Protein AF-A0A3M7PPY8-F1 (afdb_monomer)

pLDDT: mean 73.44, std 19.56, range [37.09, 92.88]

Sequence (125 aa):
MSGNKEQVAYVLQQGAIGPLCQALSIDDPQVLAVVMDALSNILKLAACSHDDLVSVTSQIEECGGLDKIEDLQNHRNEEIYKLAFDLIDKYFTEDVEELPENMADGEYTFGANAAADHQQTKFEF

Solvent-accessible surface area (backbone atoms only — not comparable to full-atom values): 7852 Å² total; per-residue (Å²): 132,83,86,53,67,67,58,50,51,48,47,59,73,67,51,51,61,54,62,47,37,55,49,63,73,46,98,40,75,70,58,36,50,53,46,50,50,50,51,51,51,52,50,60,59,21,63,78,36,71,70,49,29,54,54,51,53,50,52,35,50,76,58,52,24,50,64,49,40,58,56,34,53,72,41,91,50,66,67,53,17,48,54,29,46,54,50,40,63,72,74,72,40,94,72,71,83,69,70,74,94,65,92,64,91,76,82,93,79,91,73,90,82,90,83,82,89,81,90,87,82,89,83,84,133

Mean predicted aligned error: 13.39 Å

Secondary structure (DSSP, 8-state):
----HHHHHHHHHTT-HHHHHHHTT---HHHHHHHHHHHHHHHHHHTTSHHHHHHHHHHHHHTTHHHHHHHHTT-SSHHHHHHHHHHHHHHTSS-TT---TT-----------------------

Foldseek 3Di:
DDLDVVVLVVCVVVLVLLVLLVQLPDPDPVSLVVSLVVLVVSLVSLLVDPVSLVVSVVSCVVSVSLVSLVVQCVPPDVVSVVSSVCVCVQRVDPPSPCSPPDPDDDDDDDDDDDDDDDDDDDDDD

InterPro domains:
  IPR000225 Armadillo [PF00514] (4-43)
  IPR000225 Armadillo [SM00185] 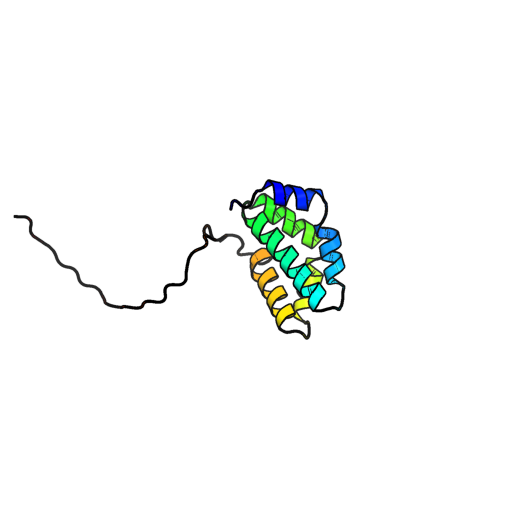(4-44)
  IPR011989 Armadillo-like helical [G3DSA:1.25.10.10] (1-99)
  IPR016024 Armadillo-type fold [SSF48371] (4-97)
  IPR032413 Atypical Arm repeat [PF16186] (57-104)

Nearest PDB structures (foldseek):
  3nmw-assembly2_B  TM=6.898E-01  e=5.118E-01  Homo sapiens
  3au3-assembly1_A  TM=7.089E-01  e=7.119E-01  Homo sapiens
  5z8u-assembly1_A  TM=2.894E-01  e=5.445E+00  Homo sapiens

Structure (mmCIF, N/CA/C/O backbone):
data_AF-A0A3M7PPY8-F1
#
_entry.id   AF-A0A3M7PPY8-F1
#
loop_
_atom_site.group_PDB
_atom_site.id
_atom_site.type_symbol
_atom_site.label_atom_id
_atom_site.label_alt_id
_atom_site.label_comp_id
_atom_site.label_asym_id
_atom_site.label_entity_id
_atom_site.label_seq_id
_atom_site.pdbx_PDB_ins_code
_atom_site.Cartn_x
_atom_site.Cartn_y
_atom_site.Cartn_z
_atom_site.occupancy
_atom_site.B_iso_or_equiv
_atom_site.auth_seq_id
_atom_site.auth_comp_id
_atom_site.auth_asym_id
_atom_site.auth_atom_id
_atom_site.pdbx_PDB_model_num
ATOM 1 N N . MET A 1 1 ? 5.449 -15.982 -18.559 1.00 40.03 1 MET A N 1
ATOM 2 C CA . MET A 1 1 ? 4.890 -14.769 -19.198 1.00 40.03 1 MET A CA 1
ATOM 3 C C . MET A 1 1 ? 5.631 -13.588 -18.600 1.00 40.03 1 MET A C 1
ATOM 5 O O . MET A 1 1 ? 5.700 -13.507 -17.385 1.00 40.03 1 MET A O 1
ATOM 9 N N . SER A 1 2 ? 6.317 -12.798 -19.427 1.00 52.38 2 SER A N 1
ATOM 10 C CA . SER A 1 2 ? 7.279 -11.781 -18.980 1.00 52.38 2 SER A CA 1
ATOM 11 C C . SER A 1 2 ? 6.548 -10.605 -18.319 1.00 52.38 2 SER A C 1
ATOM 13 O O . SER A 1 2 ? 5.652 -10.032 -18.937 1.00 52.38 2 SER A O 1
ATOM 15 N N . GLY A 1 3 ? 6.894 -10.295 -17.064 1.00 55.81 3 GLY A N 1
ATOM 16 C CA . GLY A 1 3 ? 6.431 -9.102 -16.354 1.00 55.81 3 GLY A CA 1
ATOM 17 C C . GLY A 1 3 ? 6.982 -7.875 -17.063 1.00 55.81 3 GLY A C 1
ATOM 18 O O . GLY A 1 3 ? 8.174 -7.582 -16.988 1.00 55.81 3 GLY A O 1
ATOM 19 N N . ASN A 1 4 ? 6.137 -7.233 -17.863 1.00 62.06 4 ASN A N 1
ATOM 20 C CA . ASN A 1 4 ? 6.600 -6.244 -18.814 1.00 62.06 4 ASN A CA 1
ATOM 21 C C . ASN A 1 4 ? 6.759 -4.913 -18.071 1.00 62.06 4 ASN A C 1
ATOM 23 O O . ASN A 1 4 ? 5.771 -4.375 -17.577 1.00 62.06 4 ASN A O 1
ATOM 27 N N . LYS A 1 5 ? 7.981 -4.375 -17.984 1.00 59.72 5 LYS A N 1
ATOM 28 C CA . LYS A 1 5 ? 8.291 -3.079 -17.338 1.00 59.72 5 LYS A CA 1
ATOM 29 C C . LYS A 1 5 ? 7.372 -1.942 -17.811 1.00 59.72 5 LYS A C 1
ATOM 31 O O . LYS A 1 5 ? 7.058 -1.027 -17.061 1.00 59.72 5 LYS A O 1
ATOM 36 N N . GLU A 1 6 ? 6.859 -2.058 -19.035 1.00 62.47 6 GLU A N 1
ATOM 37 C CA . GLU A 1 6 ? 5.842 -1.180 -19.620 1.00 62.47 6 GLU A CA 1
ATOM 38 C C . GLU A 1 6 ? 4.517 -1.155 -18.835 1.00 62.47 6 GLU A C 1
ATOM 40 O O . GLU A 1 6 ? 3.874 -0.113 -18.769 1.00 62.47 6 GLU A O 1
ATOM 45 N N . GLN A 1 7 ? 4.104 -2.260 -18.203 1.00 62.78 7 GLN A N 1
ATOM 46 C CA . GLN A 1 7 ? 2.906 -2.309 -17.355 1.00 62.78 7 GLN A CA 1
ATOM 47 C C . GLN A 1 7 ? 3.117 -1.552 -16.041 1.00 62.78 7 GLN A C 1
ATOM 49 O O . GLN A 1 7 ? 2.208 -0.857 -15.597 1.00 62.78 7 GLN A O 1
ATOM 54 N N . VAL A 1 8 ? 4.315 -1.632 -15.453 1.00 61.97 8 VAL A N 1
ATOM 55 C CA . VAL A 1 8 ? 4.676 -0.863 -14.249 1.00 61.97 8 VAL A CA 1
ATOM 56 C C . VAL A 1 8 ? 4.742 0.615 -14.576 1.00 61.97 8 VAL A C 1
ATOM 58 O O . VAL A 1 8 ? 4.071 1.411 -13.928 1.00 61.97 8 VAL A O 1
ATOM 61 N N . ALA A 1 9 ? 5.463 0.970 -15.641 1.00 61.75 9 ALA A N 1
ATOM 62 C CA . ALA A 1 9 ? 5.549 2.342 -16.118 1.00 61.75 9 ALA A CA 1
ATOM 63 C C . ALA A 1 9 ? 4.161 2.914 -16.436 1.00 61.75 9 ALA A C 1
ATOM 65 O O . ALA A 1 9 ? 3.888 4.055 -16.090 1.00 61.75 9 ALA A O 1
ATOM 66 N N . TYR A 1 10 ? 3.250 2.124 -17.013 1.00 64.25 10 TYR A N 1
ATOM 67 C CA . TYR A 1 10 ? 1.874 2.550 -17.261 1.00 64.25 10 TYR A CA 1
ATOM 68 C C . TYR A 1 10 ? 1.080 2.774 -15.967 1.00 64.25 10 TYR A C 1
ATOM 70 O O . TYR A 1 10 ? 0.401 3.788 -15.842 1.00 64.25 10 TYR A O 1
ATOM 78 N N . VAL A 1 11 ? 1.177 1.874 -14.985 1.00 62.00 11 VAL A N 1
ATOM 79 C CA . VAL A 1 11 ? 0.502 2.027 -13.682 1.00 62.00 11 VAL A CA 1
ATOM 80 C C . VAL A 1 11 ? 1.032 3.248 -12.920 1.00 62.00 11 VAL A C 1
ATOM 82 O O . VAL A 1 11 ? 0.240 4.013 -12.363 1.00 62.00 11 VAL A O 1
ATOM 85 N N . LEU A 1 12 ? 2.348 3.471 -12.961 1.00 64.19 12 LEU A N 1
ATOM 86 C CA . LEU A 1 12 ? 3.003 4.662 -12.420 1.00 64.19 12 LEU A CA 1
ATOM 87 C C . LEU A 1 12 ? 2.544 5.931 -13.146 1.00 64.19 12 LEU A C 1
ATOM 89 O O . LEU A 1 12 ? 2.128 6.901 -12.519 1.00 64.19 12 LEU A O 1
ATOM 93 N N . GLN A 1 13 ? 2.537 5.907 -14.479 1.00 58.31 13 GLN A N 1
ATOM 94 C CA . GLN A 1 13 ? 2.160 7.041 -15.323 1.00 58.31 13 GLN A CA 1
ATOM 95 C C . GLN A 1 13 ? 0.670 7.399 -15.213 1.00 58.31 13 GLN A C 1
ATOM 97 O O . GLN A 1 13 ? 0.301 8.554 -15.426 1.00 58.31 13 GLN A O 1
ATOM 102 N N . GLN A 1 14 ? -0.194 6.442 -14.863 1.00 60.47 14 GLN A N 1
ATOM 103 C CA . GLN A 1 14 ? -1.612 6.695 -14.596 1.00 60.47 14 GLN A CA 1
ATOM 104 C C . GLN A 1 14 ? -1.895 7.261 -13.199 1.00 60.47 14 GLN A C 1
ATOM 106 O O . GLN A 1 14 ? -3.038 7.625 -12.923 1.00 60.47 14 GLN A O 1
ATOM 111 N N . GLY A 1 15 ? -0.894 7.344 -12.314 1.00 67.69 15 GLY A N 1
ATOM 112 C CA . GLY A 1 15 ? -1.081 7.834 -10.949 1.00 67.69 15 GLY A CA 1
ATOM 113 C C . GLY A 1 15 ? -1.999 6.938 -10.114 1.00 67.69 15 GLY A C 1
ATOM 114 O O . GLY A 1 15 ? -2.685 7.428 -9.221 1.00 67.69 15 GLY A O 1
ATOM 115 N N . ALA A 1 16 ? -2.040 5.633 -10.404 1.00 76.50 16 ALA A N 1
ATOM 116 C CA . ALA A 1 16 ? -2.942 4.690 -9.740 1.00 76.50 16 ALA A CA 1
ATOM 117 C C . ALA A 1 16 ? -2.622 4.495 -8.245 1.00 76.50 16 ALA A C 1
ATOM 119 O O . ALA A 1 16 ? -3.507 4.115 -7.479 1.00 76.50 16 ALA A O 1
ATOM 120 N N . ILE A 1 17 ? -1.387 4.797 -7.821 1.00 82.81 17 ILE A N 1
ATOM 121 C CA . ILE A 1 17 ? -0.936 4.675 -6.427 1.00 82.81 17 ILE A CA 1
ATOM 122 C C . ILE A 1 17 ? -1.780 5.559 -5.502 1.00 82.81 17 ILE A C 1
ATOM 124 O O . ILE A 1 17 ? -2.332 5.056 -4.530 1.00 82.81 17 ILE A O 1
ATOM 128 N N . GLY A 1 18 ? -1.974 6.841 -5.827 1.00 83.75 18 GLY A N 1
ATOM 129 C CA . GLY A 1 18 ? -2.719 7.773 -4.969 1.00 83.75 18 GLY A CA 1
ATOM 130 C C . GLY A 1 18 ? -4.150 7.311 -4.636 1.00 83.75 18 GLY A C 1
ATOM 131 O O . GLY A 1 18 ? -4.502 7.234 -3.457 1.00 83.75 18 GLY A O 1
ATOM 132 N N . PRO A 1 19 ? -4.981 6.957 -5.634 1.00 86.69 19 PRO A N 1
ATOM 133 C CA . PRO A 1 19 ? -6.307 6.383 -5.408 1.00 86.69 19 PRO A CA 1
ATOM 134 C C . PRO A 1 19 ? -6.289 5.066 -4.617 1.00 86.69 19 PRO A C 1
ATOM 136 O O . PRO A 1 19 ? -7.162 4.863 -3.773 1.00 86.69 19 PRO A O 1
ATOM 139 N N . LEU A 1 20 ? -5.296 4.192 -4.832 1.00 86.38 20 LEU A N 1
ATOM 140 C CA . LEU A 1 20 ? -5.138 2.963 -4.043 1.00 86.38 20 LEU A CA 1
ATOM 141 C C . LEU A 1 20 ? -4.820 3.283 -2.574 1.00 86.38 20 LEU A C 1
ATOM 143 O O . LEU A 1 20 ? -5.475 2.741 -1.686 1.00 86.38 20 LEU A O 1
ATOM 147 N N . CYS A 1 21 ? -3.917 4.233 -2.300 1.00 87.81 21 CYS A N 1
ATOM 148 C CA . CYS A 1 21 ? -3.634 4.690 -0.934 1.00 87.81 21 CYS A CA 1
ATOM 149 C C . CYS A 1 21 ? -4.876 5.295 -0.259 1.00 87.81 21 CYS A C 1
ATOM 151 O O . CYS A 1 21 ? -5.051 5.198 0.956 1.00 87.81 21 CYS A O 1
ATOM 153 N N . GLN A 1 22 ? -5.748 5.972 -1.014 1.00 86.69 22 GLN A N 1
ATOM 154 C CA . GLN A 1 22 ? -7.008 6.498 -0.479 1.00 86.69 22 GLN A CA 1
ATOM 155 C C . GLN A 1 22 ? -7.996 5.381 -0.134 1.00 86.69 22 GLN A C 1
ATOM 157 O O . GLN A 1 22 ? -8.67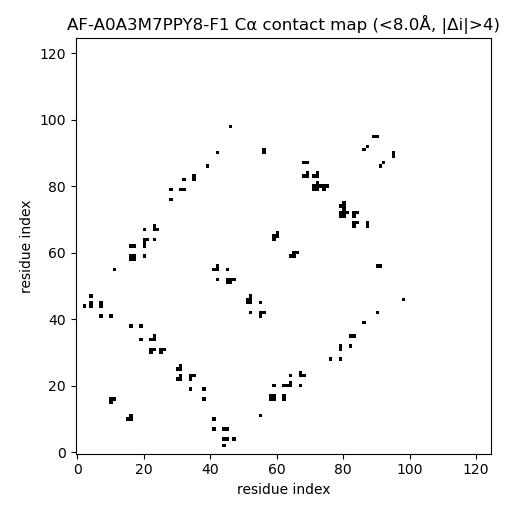5 5.472 0.887 1.00 86.69 22 GLN A O 1
ATOM 162 N N . ALA A 1 23 ? -8.042 4.316 -0.935 1.00 87.81 23 ALA A N 1
ATOM 163 C CA . ALA A 1 23 ? -8.913 3.172 -0.693 1.00 87.81 23 ALA A CA 1
ATOM 164 C C . ALA A 1 23 ? -8.533 2.374 0.570 1.00 87.81 23 ALA A C 1
ATOM 166 O O . ALA A 1 23 ? -9.414 1.770 1.176 1.00 87.81 23 ALA A O 1
ATOM 167 N N . LEU A 1 24 ? -7.277 2.447 1.035 1.00 87.19 24 LEU A N 1
ATOM 168 C CA . LEU A 1 24 ? -6.853 1.887 2.332 1.00 87.19 24 LEU A CA 1
ATOM 169 C C . LEU A 1 24 ? -7.563 2.521 3.541 1.00 87.19 24 LEU A C 1
ATOM 171 O O . LEU A 1 24 ? -7.532 1.968 4.632 1.00 87.19 24 LEU A O 1
ATOM 175 N N . SER A 1 25 ? -8.208 3.678 3.371 1.00 86.25 25 SER A N 1
ATOM 176 C CA . SER A 1 25 ? -9.006 4.315 4.427 1.00 86.25 25 SER A CA 1
ATOM 177 C C . SER A 1 25 ? -10.447 3.789 4.505 1.00 86.25 25 SER A C 1
ATOM 179 O O . SER A 1 25 ? -11.230 4.279 5.318 1.00 86.25 25 SER A O 1
ATOM 181 N N . ILE A 1 26 ? -10.830 2.840 3.646 1.00 88.44 26 ILE A N 1
ATOM 182 C CA . ILE A 1 26 ? -12.158 2.224 3.655 1.00 88.44 26 ILE A CA 1
ATOM 183 C C . ILE A 1 26 ? -12.168 1.093 4.690 1.00 88.44 26 ILE A C 1
ATOM 185 O O . ILE A 1 26 ? -11.424 0.128 4.560 1.00 88.44 26 ILE A O 1
ATOM 189 N N . ASP A 1 27 ? -13.056 1.183 5.681 1.00 83.56 27 ASP A N 1
ATOM 190 C CA . ASP A 1 27 ? -13.261 0.161 6.724 1.00 83.56 27 ASP A CA 1
ATOM 191 C C . ASP A 1 27 ? -14.113 -1.014 6.194 1.00 83.56 27 ASP A C 1
ATOM 193 O O . ASP A 1 27 ? -15.181 -1.340 6.708 1.00 83.56 27 ASP A O 1
ATOM 197 N N . ASP A 1 28 ? -13.684 -1.608 5.081 1.00 90.25 28 ASP A N 1
ATOM 198 C CA . ASP A 1 28 ? -14.274 -2.823 4.521 1.00 90.25 28 ASP A CA 1
ATOM 199 C C . ASP A 1 28 ? -13.156 -3.853 4.296 1.00 90.25 28 ASP A C 1
ATOM 201 O O . ASP A 1 28 ? -12.294 -3.646 3.437 1.00 90.25 28 ASP A O 1
ATOM 205 N N . PRO A 1 29 ? -13.149 -4.979 5.033 1.00 87.69 29 PRO A N 1
ATOM 206 C CA . PRO A 1 29 ? -12.077 -5.965 4.942 1.00 87.69 29 PRO A CA 1
ATOM 207 C C . PRO A 1 29 ? -11.891 -6.570 3.544 1.00 87.69 29 PRO A C 1
ATOM 209 O O . PRO A 1 29 ? -10.777 -6.940 3.189 1.00 87.69 29 PRO A O 1
ATOM 212 N N . GLN A 1 30 ? -12.952 -6.694 2.743 1.00 90.00 30 GLN A N 1
ATOM 213 C CA . GLN A 1 30 ? -12.840 -7.226 1.382 1.00 90.00 30 GLN A CA 1
ATOM 214 C C . GLN A 1 30 ? -12.180 -6.203 0.459 1.00 90.00 30 GLN A C 1
ATOM 216 O O . GLN A 1 30 ? -11.320 -6.560 -0.345 1.00 90.00 30 GLN A O 1
ATOM 221 N N . VAL A 1 31 ? -12.547 -4.926 0.597 1.00 90.56 31 VAL A N 1
ATOM 222 C CA . VAL A 1 31 ? -11.914 -3.838 -0.159 1.00 90.56 31 VAL A CA 1
ATOM 223 C C . VAL A 1 31 ? -10.445 -3.705 0.227 1.00 90.56 31 VAL A C 1
ATOM 225 O O . VAL A 1 31 ? -9.597 -3.654 -0.661 1.00 90.56 31 VAL A O 1
ATOM 228 N N . LEU A 1 32 ? -10.134 -3.715 1.527 1.00 90.81 32 LEU A N 1
ATOM 229 C CA . LEU A 1 32 ? -8.759 -3.647 2.021 1.00 90.81 32 LEU A CA 1
ATOM 230 C C . LEU A 1 32 ? -7.906 -4.784 1.459 1.00 90.81 32 LEU A C 1
ATOM 232 O O . LEU A 1 32 ? -6.849 -4.513 0.899 1.00 90.81 32 LEU A O 1
ATOM 236 N N . ALA A 1 33 ? -8.391 -6.028 1.503 1.00 88.31 33 ALA A N 1
ATOM 237 C CA . ALA A 1 33 ? -7.666 -7.168 0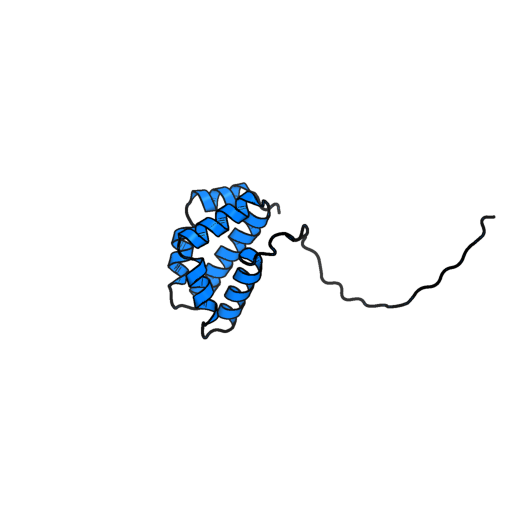.943 1.00 88.31 33 ALA A CA 1
ATOM 238 C C . ALA A 1 33 ? -7.361 -6.988 -0.557 1.00 88.31 33 ALA A C 1
ATOM 240 O O . ALA A 1 33 ? -6.222 -7.176 -0.978 1.00 88.31 33 ALA A O 1
ATOM 241 N N . VAL A 1 34 ? -8.340 -6.549 -1.361 1.00 90.38 34 VAL A N 1
ATOM 242 C CA . VAL A 1 34 ? -8.141 -6.318 -2.806 1.00 90.38 34 VAL A CA 1
ATOM 243 C C . VAL A 1 34 ? -7.146 -5.186 -3.073 1.00 90.38 34 VAL A C 1
ATOM 245 O O . VAL A 1 34 ? -6.316 -5.290 -3.977 1.00 90.38 34 VAL A O 1
ATOM 248 N N . VAL A 1 35 ? -7.212 -4.098 -2.304 1.00 91.06 35 VAL A N 1
ATOM 249 C CA . VAL A 1 35 ? -6.293 -2.958 -2.449 1.00 91.06 35 VAL A CA 1
ATOM 250 C C . VAL A 1 35 ? -4.869 -3.357 -2.059 1.00 91.06 35 VAL A C 1
ATOM 252 O O . VAL A 1 35 ? -3.923 -3.003 -2.762 1.00 91.06 35 VAL A O 1
ATOM 255 N N . MET A 1 36 ? -4.706 -4.130 -0.985 1.00 88.75 36 MET A N 1
ATOM 256 C CA . MET A 1 36 ? -3.404 -4.634 -0.542 1.00 88.75 36 MET A CA 1
ATOM 257 C C . MET A 1 36 ? -2.799 -5.610 -1.552 1.00 88.75 36 MET A C 1
ATOM 259 O O . MET A 1 36 ? -1.614 -5.498 -1.864 1.00 88.75 36 MET A O 1
ATOM 263 N N . ASP A 1 37 ? -3.605 -6.495 -2.142 1.00 88.44 37 ASP A N 1
ATOM 264 C CA . ASP A 1 37 ? -3.164 -7.367 -3.235 1.00 88.44 37 ASP A CA 1
ATOM 265 C C . ASP A 1 37 ? -2.720 -6.562 -4.463 1.00 88.44 37 ASP A C 1
ATOM 267 O O . ASP A 1 37 ? -1.695 -6.869 -5.080 1.00 88.44 37 ASP A O 1
ATOM 271 N N . ALA A 1 38 ? -3.453 -5.500 -4.812 1.00 88.88 38 ALA A N 1
ATOM 272 C CA . ALA A 1 38 ? -3.074 -4.613 -5.906 1.00 88.88 38 ALA A CA 1
ATOM 273 C C . ALA A 1 38 ? -1.728 -3.921 -5.632 1.00 88.88 38 ALA A C 1
ATOM 275 O O . ALA A 1 38 ? -0.849 -3.951 -6.495 1.00 88.88 38 ALA A O 1
ATOM 276 N N . LEU A 1 39 ? -1.530 -3.364 -4.432 1.00 89.25 39 LEU A N 1
ATOM 277 C CA . LEU A 1 39 ? -0.263 -2.744 -4.024 1.00 89.25 39 LEU A CA 1
ATOM 278 C C . LEU A 1 39 ? 0.890 -3.755 -4.019 1.00 89.25 39 LEU A C 1
ATOM 280 O O . LEU A 1 39 ? 1.947 -3.481 -4.585 1.00 89.25 39 LEU A O 1
ATOM 284 N N . SER A 1 40 ? 0.665 -4.952 -3.470 1.00 88.31 40 SER A N 1
ATOM 285 C CA . SER A 1 40 ? 1.637 -6.050 -3.480 1.00 88.31 40 SER A CA 1
ATOM 286 C C . SER A 1 40 ? 2.053 -6.408 -4.906 1.00 88.31 40 SER A C 1
ATOM 288 O O . SER A 1 40 ? 3.236 -6.567 -5.190 1.00 88.31 40 SER A O 1
ATOM 290 N N . ASN A 1 41 ? 1.103 -6.492 -5.840 1.00 86.44 41 ASN A N 1
ATOM 291 C CA . ASN A 1 41 ? 1.400 -6.810 -7.234 1.00 86.44 41 ASN A CA 1
ATOM 292 C C . ASN A 1 41 ? 2.181 -5.697 -7.943 1.00 86.44 41 ASN A C 1
ATOM 294 O O . ASN A 1 41 ? 3.085 -6.004 -8.718 1.00 86.44 41 ASN A O 1
ATOM 298 N N . ILE A 1 42 ? 1.892 -4.424 -7.659 1.00 86.25 42 ILE A N 1
ATOM 299 C CA . ILE A 1 42 ? 2.664 -3.294 -8.197 1.00 86.25 42 ILE A CA 1
ATOM 300 C C . ILE A 1 42 ? 4.107 -3.352 -7.686 1.00 86.25 42 ILE A C 1
ATOM 302 O O . ILE A 1 42 ? 5.037 -3.295 -8.489 1.00 86.25 42 ILE A O 1
ATOM 306 N N . LEU A 1 43 ? 4.298 -3.546 -6.379 1.00 86.25 43 LEU A N 1
ATOM 307 C CA . LEU A 1 43 ? 5.620 -3.664 -5.759 1.00 86.25 43 LEU A CA 1
ATOM 308 C C . LEU A 1 43 ? 6.401 -4.877 -6.289 1.00 86.25 43 LEU A C 1
ATOM 310 O O . LEU A 1 43 ? 7.578 -4.754 -6.617 1.00 86.25 43 LEU A O 1
ATOM 314 N N . LYS A 1 44 ? 5.751 -6.037 -6.468 1.00 85.00 44 LYS A N 1
ATOM 315 C CA . LYS A 1 44 ? 6.359 -7.227 -7.101 1.00 85.00 44 LYS A CA 1
ATOM 316 C C . LYS A 1 44 ? 6.849 -6.953 -8.518 1.00 85.00 44 LYS A C 1
ATOM 318 O O . LYS A 1 44 ? 7.893 -7.465 -8.903 1.00 85.00 44 LYS A O 1
ATOM 323 N N . LEU A 1 45 ? 6.096 -6.189 -9.305 1.00 81.50 45 LEU A N 1
ATOM 324 C CA . LEU A 1 45 ? 6.507 -5.855 -10.664 1.00 81.50 45 LEU A CA 1
ATOM 325 C C . LEU A 1 45 ? 7.639 -4.814 -10.670 1.00 81.50 45 LEU A C 1
ATOM 327 O O . LEU A 1 45 ? 8.549 -4.903 -11.492 1.00 81.50 45 LEU A O 1
ATOM 331 N N . ALA A 1 46 ? 7.608 -3.857 -9.742 1.00 82.62 46 ALA A N 1
ATOM 332 C CA . ALA A 1 46 ? 8.658 -2.856 -9.570 1.00 82.62 46 ALA A CA 1
ATOM 333 C C . ALA A 1 46 ? 9.971 -3.467 -9.058 1.00 82.62 46 ALA A C 1
ATOM 335 O O . ALA A 1 46 ? 11.047 -3.029 -9.443 1.00 82.62 46 ALA A O 1
ATOM 336 N N . ALA A 1 47 ? 9.897 -4.562 -8.296 1.00 81.06 47 ALA A N 1
ATOM 337 C CA . ALA A 1 47 ? 11.052 -5.328 -7.828 1.00 81.06 47 ALA A CA 1
ATOM 338 C C . ALA A 1 47 ? 11.945 -5.883 -8.963 1.00 81.06 47 ALA A C 1
ATOM 340 O O . ALA A 1 47 ? 13.055 -6.338 -8.707 1.00 81.06 47 ALA A O 1
ATOM 341 N N . CYS A 1 48 ? 11.511 -5.822 -10.230 1.00 78.44 48 CYS A N 1
ATOM 342 C CA . CYS A 1 48 ? 12.359 -6.121 -11.386 1.00 78.44 48 CYS A CA 1
ATOM 343 C C . CYS A 1 48 ? 13.470 -5.080 -11.633 1.00 78.44 48 CYS A C 1
ATOM 345 O O . CYS A 1 48 ? 14.343 -5.313 -12.476 1.00 78.44 48 CYS A O 1
ATOM 347 N N . SER A 1 49 ? 13.432 -3.902 -11.006 1.00 81.19 49 SER A N 1
ATOM 348 C CA . SER A 1 49 ? 14.469 -2.868 -11.110 1.00 81.19 49 SER A CA 1
ATOM 349 C C . SER A 1 49 ? 14.503 -2.027 -9.837 1.00 81.19 49 SER A C 1
ATOM 351 O O . SER A 1 49 ? 13.479 -1.514 -9.408 1.00 81.19 49 SER A O 1
ATOM 353 N N . HIS A 1 50 ? 15.684 -1.866 -9.240 1.00 82.12 50 HIS A N 1
ATOM 354 C CA . HIS A 1 50 ? 15.822 -1.160 -7.964 1.00 82.12 50 HIS A CA 1
ATOM 355 C C . HIS A 1 50 ? 15.300 0.288 -8.034 1.00 82.12 50 HIS A C 1
ATOM 357 O O . HIS A 1 50 ? 14.535 0.693 -7.167 1.00 82.12 50 HIS A O 1
ATOM 363 N N . ASP A 1 51 ? 15.613 1.029 -9.105 1.00 83.25 51 ASP A N 1
ATOM 364 C CA . ASP A 1 51 ? 15.074 2.379 -9.337 1.00 83.25 51 ASP A CA 1
ATOM 365 C C . ASP A 1 51 ? 13.536 2.422 -9.386 1.00 83.25 51 ASP A C 1
ATOM 367 O O . ASP A 1 51 ? 12.924 3.321 -8.808 1.00 83.25 51 ASP A O 1
ATOM 371 N N . ASP A 1 52 ? 12.898 1.445 -10.045 1.00 83.00 52 ASP A N 1
ATOM 372 C CA . ASP A 1 52 ? 11.434 1.376 -10.145 1.00 83.00 52 ASP A CA 1
ATOM 373 C C . ASP A 1 52 ? 10.815 1.061 -8.778 1.00 83.00 52 ASP A C 1
ATOM 375 O O . ASP A 1 52 ? 9.808 1.662 -8.402 1.00 83.00 52 ASP A O 1
ATOM 379 N N . LEU A 1 53 ? 11.427 0.145 -8.019 1.00 84.44 53 LEU A N 1
ATOM 380 C CA . LEU A 1 53 ? 10.982 -0.199 -6.673 1.00 84.44 53 LEU A CA 1
ATOM 381 C C . LEU A 1 53 ? 11.049 1.015 -5.745 1.00 84.44 53 LEU A C 1
ATOM 383 O O . LEU A 1 53 ? 10.038 1.342 -5.130 1.00 84.44 53 LEU A O 1
ATOM 387 N N . VAL A 1 54 ? 12.190 1.712 -5.714 1.00 85.81 54 VAL A N 1
ATOM 388 C CA . VAL A 1 54 ? 12.377 2.940 -4.924 1.00 85.81 54 VAL A CA 1
ATOM 389 C C . VAL A 1 54 ? 11.375 4.018 -5.347 1.00 85.81 54 VAL A C 1
ATOM 391 O O . VAL A 1 54 ? 10.772 4.675 -4.506 1.00 85.81 54 VAL A O 1
ATOM 394 N N . SER A 1 55 ? 11.124 4.180 -6.649 1.00 86.50 55 SER A N 1
ATOM 395 C CA . SER A 1 55 ? 10.142 5.154 -7.138 1.00 86.50 55 SER A CA 1
ATOM 396 C C . SER A 1 55 ? 8.706 4.834 -6.703 1.00 86.50 55 SER A C 1
ATOM 398 O O . SER A 1 55 ? 7.932 5.748 -6.405 1.00 86.50 55 SER A O 1
ATOM 400 N N . VAL A 1 56 ? 8.325 3.554 -6.674 1.00 86.88 56 VAL A N 1
ATOM 401 C CA . VAL A 1 56 ? 6.997 3.116 -6.221 1.00 86.88 56 VAL A CA 1
ATOM 402 C C . VAL A 1 56 ? 6.858 3.271 -4.711 1.00 86.88 56 VAL A C 1
ATOM 404 O O . VAL A 1 56 ? 5.847 3.810 -4.262 1.00 86.88 56 VAL A O 1
ATOM 407 N N . THR A 1 57 ? 7.840 2.818 -3.928 1.00 88.38 57 THR A N 1
ATOM 408 C CA . THR A 1 57 ? 7.790 2.918 -2.463 1.00 88.38 57 THR A CA 1
ATOM 409 C C . THR A 1 57 ? 7.755 4.376 -2.021 1.00 88.38 57 THR A C 1
ATOM 411 O O . THR A 1 57 ? 6.866 4.732 -1.253 1.00 88.38 57 THR A O 1
ATOM 414 N N . SER A 1 58 ? 8.582 5.249 -2.608 1.00 88.69 58 SER A N 1
ATOM 415 C CA . SER A 1 58 ? 8.533 6.689 -2.324 1.00 88.69 58 SER A CA 1
ATOM 416 C C . SER A 1 58 ? 7.173 7.311 -2.652 1.00 88.69 58 SER A C 1
ATOM 418 O O . SER A 1 58 ? 6.662 8.100 -1.866 1.00 88.69 58 SER A O 1
ATOM 420 N N . GLN A 1 59 ? 6.518 6.931 -3.755 1.00 88.56 59 GLN A N 1
ATOM 421 C CA . GLN A 1 59 ? 5.164 7.428 -4.051 1.00 88.56 59 GLN A CA 1
ATOM 422 C C . GLN A 1 59 ? 4.112 6.948 -3.040 1.00 88.56 59 GLN A C 1
ATOM 424 O O . GLN A 1 59 ? 3.153 7.671 -2.759 1.00 88.56 59 GLN A O 1
ATOM 429 N N . ILE A 1 60 ? 4.268 5.732 -2.507 1.00 89.69 60 ILE A N 1
ATOM 430 C CA . ILE A 1 60 ? 3.399 5.202 -1.449 1.00 89.69 60 ILE A CA 1
ATOM 431 C C . ILE A 1 60 ? 3.631 5.958 -0.131 1.00 89.69 60 ILE A C 1
ATOM 433 O O . ILE A 1 60 ? 2.683 6.214 0.608 1.00 89.69 60 ILE A O 1
ATOM 437 N N . GLU A 1 61 ? 4.859 6.366 0.166 1.00 89.75 61 GLU A N 1
ATOM 438 C CA . GLU A 1 61 ? 5.154 7.203 1.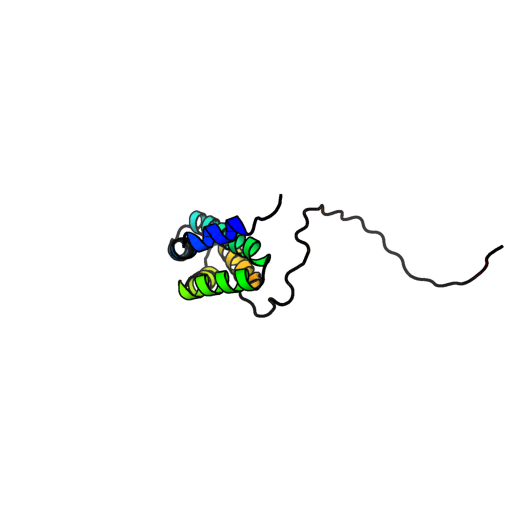333 1.00 89.75 61 GLU A CA 1
ATOM 439 C C . GLU A 1 61 ? 4.593 8.623 1.161 1.00 89.75 61 GLU A C 1
ATOM 441 O O . GLU A 1 61 ? 3.891 9.128 2.034 1.00 89.75 61 GLU A O 1
ATOM 446 N N . GLU A 1 62 ? 4.797 9.249 -0.002 1.00 89.56 62 GLU A N 1
ATOM 447 C CA . GLU A 1 62 ? 4.313 10.605 -0.298 1.00 89.56 62 GLU A CA 1
ATOM 448 C C . GLU A 1 62 ? 2.779 10.727 -0.262 1.00 89.56 62 GLU A C 1
ATOM 450 O O . GLU A 1 62 ? 2.246 11.781 0.097 1.00 89.56 62 GLU A O 1
ATOM 455 N N . CYS A 1 63 ? 2.046 9.660 -0.612 1.00 88.75 63 CYS A N 1
ATOM 456 C CA . CYS A 1 63 ? 0.581 9.621 -0.510 1.00 88.75 63 CYS A CA 1
ATOM 457 C C . CYS A 1 63 ? 0.070 9.352 0.926 1.00 88.75 63 CYS A C 1
ATOM 459 O O . CYS A 1 63 ? -1.150 9.283 1.119 1.00 88.75 63 CYS A O 1
ATOM 461 N N . GLY A 1 64 ? 0.958 9.154 1.911 1.00 89.38 64 GLY A N 1
ATOM 462 C CA . GLY A 1 64 ? 0.611 8.681 3.258 1.00 89.38 64 GLY A CA 1
ATOM 463 C C . GLY A 1 64 ? 0.032 7.262 3.250 1.00 89.38 64 GLY A C 1
ATOM 464 O O . GLY A 1 64 ? -0.868 6.941 4.024 1.00 89.38 64 GLY A O 1
ATOM 465 N N . GLY A 1 65 ? 0.439 6.440 2.282 1.00 90.75 65 GLY A N 1
ATOM 466 C CA . GLY A 1 65 ? 0.007 5.054 2.147 1.00 90.75 65 GLY A CA 1
ATOM 467 C C . GLY A 1 65 ? 0.694 4.149 3.160 1.00 90.75 65 GLY A C 1
ATOM 468 O O . GLY A 1 65 ? 0.025 3.284 3.718 1.00 90.75 65 GLY A O 1
ATOM 469 N N . LEU A 1 66 ? 1.982 4.384 3.436 1.00 91.88 66 LEU A N 1
ATOM 470 C CA . LEU A 1 66 ? 2.746 3.617 4.423 1.00 91.88 66 LEU A CA 1
ATOM 471 C C . LEU A 1 66 ? 2.117 3.712 5.819 1.00 91.88 66 LEU A C 1
ATOM 473 O O . LEU A 1 66 ? 1.786 2.672 6.381 1.00 91.88 66 LEU A O 1
ATOM 477 N N . ASP A 1 67 ? 1.818 4.924 6.303 1.00 92.50 67 ASP A N 1
ATOM 478 C CA . ASP A 1 67 ? 1.176 5.132 7.613 1.00 92.50 67 ASP A CA 1
ATOM 479 C C . ASP A 1 67 ? -0.136 4.336 7.740 1.00 92.50 67 ASP A C 1
ATOM 481 O O . ASP A 1 67 ? -0.440 3.730 8.765 1.00 92.50 67 ASP A O 1
ATOM 485 N N . LYS A 1 68 ? -0.925 4.282 6.659 1.00 91.69 68 LYS A N 1
ATOM 486 C CA . LYS A 1 68 ? -2.185 3.526 6.643 1.00 91.69 68 LYS A CA 1
ATOM 487 C C . LYS A 1 68 ? -1.954 2.022 6.674 1.00 91.69 68 LYS A C 1
ATOM 489 O O . LYS A 1 68 ? -2.737 1.307 7.287 1.00 91.69 68 LYS A O 1
ATOM 494 N N . ILE A 1 69 ? -0.925 1.522 5.991 1.00 91.88 69 ILE A N 1
ATOM 495 C CA . ILE A 1 69 ? -0.574 0.097 6.027 1.00 91.88 69 ILE A CA 1
ATOM 496 C C . ILE A 1 69 ? -0.085 -0.275 7.434 1.00 91.88 69 ILE A C 1
ATOM 498 O O . ILE A 1 69 ? -0.450 -1.335 7.939 1.00 91.88 69 ILE A O 1
ATOM 502 N N . GLU A 1 70 ? 0.660 0.606 8.102 1.00 92.00 70 GLU A N 1
ATOM 503 C CA . GLU A 1 70 ? 1.056 0.433 9.505 1.00 92.00 70 GLU A CA 1
ATOM 504 C C . GLU A 1 70 ? -0.161 0.398 10.442 1.00 92.00 70 GLU A C 1
ATOM 506 O O . GLU A 1 70 ? -0.273 -0.498 11.281 1.00 92.00 70 GLU A O 1
ATOM 511 N N . ASP A 1 71 ? -1.137 1.290 10.255 1.00 91.81 71 ASP A N 1
ATOM 512 C CA . ASP A 1 71 ? -2.394 1.267 11.014 1.00 91.81 71 ASP A CA 1
ATOM 513 C C . ASP A 1 71 ? -3.149 -0.064 10.838 1.00 91.81 71 ASP A C 1
ATOM 515 O O . ASP A 1 71 ? -3.706 -0.612 11.799 1.00 91.81 71 ASP A O 1
ATOM 519 N N . LEU A 1 72 ? -3.125 -0.638 9.628 1.00 90.69 72 LEU A N 1
ATOM 520 C CA . LEU A 1 72 ? -3.740 -1.935 9.330 1.00 90.69 72 LEU A CA 1
ATOM 521 C C . LEU A 1 72 ? -3.069 -3.105 10.062 1.00 90.69 72 LEU A C 1
ATOM 523 O O . LEU A 1 72 ? -3.713 -4.141 10.252 1.00 90.69 72 LEU A O 1
ATOM 527 N N . GLN A 1 73 ? -1.844 -2.947 10.574 1.00 91.88 73 GLN A N 1
ATOM 528 C CA . GLN A 1 73 ? -1.243 -3.950 11.456 1.00 91.88 73 GLN A CA 1
ATOM 529 C C . GLN A 1 73 ? -1.960 -4.058 12.819 1.00 91.88 73 GLN A C 1
ATOM 53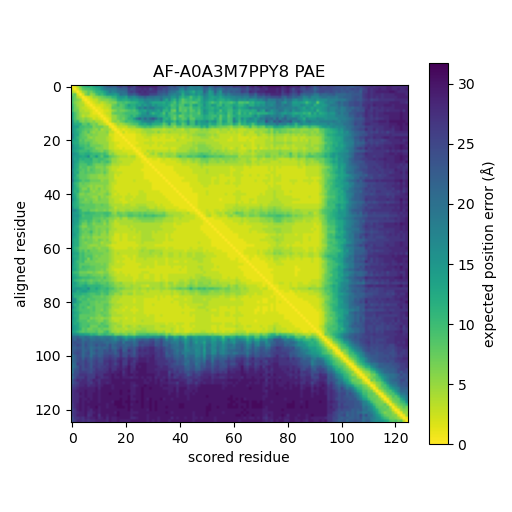1 O O . GLN A 1 73 ? -1.777 -5.026 13.553 1.00 91.88 73 GLN A O 1
ATOM 536 N N . ASN A 1 74 ? -2.822 -3.101 13.171 1.00 90.12 74 ASN A N 1
ATOM 537 C CA . ASN A 1 74 ? -3.666 -3.163 14.368 1.00 90.12 74 ASN A CA 1
ATOM 538 C C . ASN A 1 74 ? -5.115 -3.576 14.050 1.00 90.12 74 ASN A C 1
ATOM 540 O O . ASN A 1 74 ? -6.000 -3.506 14.912 1.00 90.12 74 ASN A O 1
ATOM 544 N N . HIS A 1 75 ? -5.387 -3.990 12.810 1.00 90.69 75 HIS A N 1
ATOM 545 C CA . HIS A 1 75 ? -6.728 -4.331 12.360 1.00 90.69 75 HIS A CA 1
ATOM 546 C C . HIS A 1 75 ? -7.237 -5.631 13.013 1.00 90.69 75 HIS A C 1
ATOM 548 O O . HIS A 1 75 ? -6.503 -6.595 13.212 1.00 90.69 75 HIS A O 1
ATOM 554 N N . ARG A 1 76 ? -8.541 -5.689 13.327 1.00 88.69 76 ARG A N 1
ATOM 555 C CA . ARG A 1 76 ? -9.163 -6.840 14.023 1.00 88.69 76 ARG A CA 1
ATOM 556 C C . ARG A 1 76 ? -9.221 -8.115 13.184 1.00 88.69 76 ARG A C 1
ATOM 558 O O . ARG A 1 76 ? -9.392 -9.199 13.731 1.00 88.69 76 ARG A O 1
ATOM 565 N N . ASN A 1 77 ? -9.169 -7.967 11.863 1.00 90.38 77 ASN A N 1
ATOM 566 C CA . ASN A 1 77 ? -9.087 -9.091 10.939 1.00 90.38 77 ASN A CA 1
ATOM 567 C C . ASN A 1 77 ? -7.622 -9.531 10.811 1.00 90.38 77 ASN A C 1
ATOM 569 O O . ASN A 1 77 ? -6.805 -8.781 10.279 1.00 90.38 77 ASN A O 1
ATOM 573 N N . GLU A 1 78 ? -7.329 -10.752 11.261 1.00 90.38 78 GLU A N 1
ATOM 574 C CA . GLU A 1 78 ? -5.993 -11.355 11.210 1.00 90.38 78 GLU A CA 1
ATOM 575 C C . GLU A 1 78 ? -5.426 -11.458 9.788 1.00 90.38 78 GLU A C 1
ATOM 577 O O . GLU A 1 78 ? -4.213 -11.386 9.615 1.00 90.38 78 GLU A O 1
ATOM 582 N N . GLU A 1 79 ? -6.272 -11.617 8.767 1.00 89.94 79 GLU A N 1
ATOM 583 C CA . GLU A 1 79 ? -5.819 -11.672 7.372 1.00 89.94 79 GLU A CA 1
ATOM 584 C C . GLU A 1 79 ? -5.270 -10.318 6.916 1.00 89.94 79 GLU A C 1
ATOM 586 O O . GLU A 1 79 ? -4.201 -10.256 6.317 1.00 89.94 79 GLU A O 1
ATOM 591 N N . ILE A 1 80 ? -5.953 -9.226 7.270 1.00 90.94 80 ILE A N 1
ATOM 592 C CA . ILE A 1 80 ? -5.515 -7.859 6.952 1.00 90.94 80 ILE A CA 1
ATOM 593 C C . ILE A 1 80 ? -4.223 -7.520 7.692 1.00 90.94 80 ILE A C 1
ATOM 595 O O . ILE A 1 80 ? -3.294 -6.993 7.087 1.00 90.94 80 ILE A O 1
ATOM 599 N N . TYR A 1 81 ? -4.138 -7.894 8.971 1.00 92.88 81 TYR A N 1
ATOM 600 C CA . TYR A 1 81 ? -2.907 -7.768 9.748 1.00 92.88 81 TYR A CA 1
ATOM 601 C C . TYR A 1 81 ? -1.726 -8.466 9.061 1.00 92.88 81 TYR A C 1
ATOM 603 O O . TYR A 1 81 ? -0.685 -7.846 8.855 1.00 92.88 81 TYR A O 1
ATOM 611 N N . LYS A 1 82 ? -1.892 -9.737 8.671 1.00 92.00 82 LYS A N 1
ATOM 612 C CA . LYS A 1 82 ? -0.830 -10.511 8.012 1.00 92.00 82 LYS A CA 1
ATOM 613 C C . LYS A 1 82 ? -0.418 -9.895 6.682 1.00 92.00 82 LYS A C 1
ATOM 615 O O . LYS A 1 82 ? 0.770 -9.737 6.442 1.00 92.00 82 LYS A O 1
ATOM 620 N N . LEU A 1 83 ? -1.383 -9.488 5.856 1.00 89.81 83 LEU A N 1
ATOM 621 C CA . LEU A 1 83 ? -1.093 -8.823 4.585 1.00 89.81 83 LEU A CA 1
ATOM 622 C C . LEU A 1 83 ? -0.307 -7.520 4.789 1.00 89.81 83 LEU A C 1
ATOM 624 O O . LEU A 1 83 ? 0.589 -7.223 4.003 1.00 89.81 83 LEU A O 1
ATOM 628 N N . ALA A 1 84 ? -0.626 -6.744 5.830 1.00 92.06 84 ALA A N 1
ATOM 629 C CA . ALA A 1 84 ? 0.051 -5.481 6.125 1.00 92.06 84 ALA A CA 1
ATOM 630 C C . ALA A 1 84 ? 1.474 -5.728 6.622 1.00 92.06 84 ALA A C 1
ATOM 632 O O . ALA A 1 84 ? 2.413 -5.068 6.182 1.00 92.06 84 ALA A O 1
ATOM 633 N N . PHE A 1 85 ? 1.625 -6.706 7.514 1.00 91.94 85 PHE A N 1
ATOM 634 C CA . PHE A 1 85 ? 2.915 -7.149 8.016 1.00 91.94 85 PHE A CA 1
ATOM 635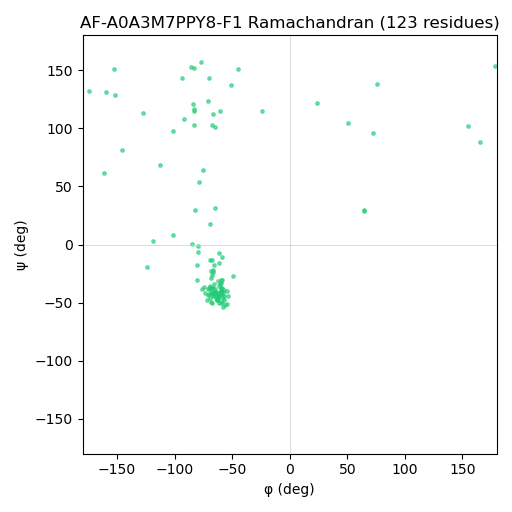 C C . PHE A 1 85 ? 3.824 -7.616 6.876 1.00 91.94 85 PHE A C 1
ATOM 637 O O . PHE A 1 85 ? 4.901 -7.056 6.705 1.00 91.94 85 PHE A O 1
ATOM 644 N N . ASP A 1 86 ? 3.358 -8.549 6.044 1.00 90.38 86 ASP A N 1
ATOM 645 C CA . ASP A 1 86 ? 4.141 -9.108 4.937 1.00 90.38 86 ASP A CA 1
ATOM 646 C C . ASP A 1 86 ? 4.539 -8.039 3.906 1.00 90.38 86 ASP A C 1
ATOM 648 O O . ASP A 1 86 ? 5.615 -8.109 3.313 1.00 90.38 86 ASP A O 1
ATOM 652 N N . LEU A 1 87 ? 3.675 -7.048 3.657 1.00 89.88 87 LEU A N 1
ATOM 653 C CA . LEU A 1 87 ? 3.963 -5.971 2.710 1.00 89.88 87 LEU A CA 1
ATOM 654 C C . LEU A 1 87 ? 5.049 -5.022 3.237 1.00 89.88 87 LEU A C 1
ATOM 656 O O . LEU A 1 87 ? 5.938 -4.643 2.476 1.00 89.88 87 LEU A O 1
ATOM 660 N N . ILE A 1 88 ? 4.991 -4.664 4.522 1.00 90.81 88 ILE A N 1
ATOM 661 C CA . ILE A 1 88 ? 5.998 -3.811 5.168 1.00 90.81 88 ILE A CA 1
ATOM 662 C C . ILE A 1 88 ? 7.330 -4.553 5.283 1.00 90.81 88 ILE A C 1
ATOM 664 O O . ILE A 1 88 ? 8.351 -4.040 4.827 1.00 90.81 88 ILE A O 1
ATOM 668 N N . ASP A 1 89 ? 7.306 -5.781 5.802 1.00 89.00 89 ASP A N 1
ATOM 669 C CA . ASP A 1 89 ? 8.491 -6.628 5.974 1.00 89.00 89 ASP A CA 1
ATOM 670 C C . ASP A 1 89 ? 9.258 -6.782 4.651 1.00 89.00 89 ASP A C 1
ATOM 672 O O . ASP A 1 89 ? 10.466 -6.578 4.583 1.00 89.00 89 ASP A O 1
ATOM 676 N N . LYS A 1 90 ? 8.531 -7.018 3.555 1.00 86.75 90 LYS A N 1
ATOM 677 C CA . LYS A 1 90 ? 9.128 -7.319 2.253 1.00 86.75 90 LYS A CA 1
ATOM 678 C C . LYS A 1 90 ? 9.619 -6.115 1.448 1.00 86.75 90 LYS A C 1
ATOM 680 O O . LYS A 1 90 ? 10.518 -6.283 0.627 1.00 86.75 90 LYS A O 1
ATOM 685 N N . TYR A 1 91 ? 8.989 -4.948 1.586 1.00 86.75 91 TYR A N 1
ATOM 686 C CA . TYR A 1 91 ? 9.240 -3.808 0.686 1.00 86.75 91 TYR A CA 1
ATOM 687 C C . TYR A 1 91 ? 9.677 -2.523 1.385 1.00 86.75 91 TYR A C 1
ATOM 689 O O . TYR A 1 91 ? 10.232 -1.653 0.719 1.00 86.75 91 TYR A O 1
ATOM 697 N N . PHE A 1 92 ? 9.428 -2.393 2.688 1.00 85.44 92 PHE A N 1
ATOM 698 C CA . PHE A 1 92 ? 9.686 -1.171 3.455 1.00 85.44 92 PHE A CA 1
ATOM 699 C C . PHE A 1 92 ? 10.696 -1.377 4.597 1.00 85.44 92 PHE A C 1
ATOM 701 O O . PHE A 1 92 ? 10.983 -0.437 5.332 1.00 85.44 92 PHE A O 1
ATOM 708 N N . THR A 1 93 ? 11.263 -2.578 4.739 1.00 80.00 93 THR A N 1
ATOM 709 C CA . THR A 1 93 ? 12.336 -2.866 5.706 1.00 80.00 93 THR A CA 1
ATOM 710 C C . THR A 1 93 ? 13.701 -2.701 5.035 1.00 80.00 93 THR A C 1
ATOM 712 O O . THR A 1 93 ? 13.847 -3.029 3.862 1.00 80.00 93 THR A O 1
ATOM 715 N N . GLU A 1 94 ? 14.701 -2.184 5.759 1.00 58.66 94 GLU A N 1
ATOM 716 C CA . GLU A 1 94 ? 16.015 -1.762 5.225 1.00 58.66 94 GLU A CA 1
ATOM 717 C C . GLU A 1 94 ? 16.859 -2.888 4.572 1.00 58.66 94 GLU A C 1
ATOM 719 O O . GLU A 1 94 ? 17.849 -2.592 3.908 1.00 58.66 94 GLU A O 1
ATOM 724 N N . ASP A 1 95 ? 16.448 -4.158 4.663 1.00 51.59 95 ASP A N 1
ATOM 725 C CA . ASP A 1 95 ? 17.096 -5.333 4.048 1.00 51.59 95 ASP A CA 1
ATOM 726 C C . ASP A 1 95 ? 16.724 -5.558 2.558 1.00 51.59 95 ASP A C 1
ATOM 728 O O . ASP A 1 95 ? 16.757 -6.677 2.042 1.00 51.59 95 ASP A O 1
ATOM 732 N N . VAL A 1 96 ? 16.412 -4.498 1.803 1.00 52.44 96 VAL A N 1
ATOM 733 C CA . VAL A 1 96 ? 16.167 -4.560 0.339 1.00 52.44 96 VAL A CA 1
ATOM 734 C C . VAL A 1 96 ? 17.431 -4.858 -0.498 1.00 52.44 96 VAL A C 1
ATOM 736 O O . VAL A 1 96 ? 17.441 -4.643 -1.712 1.00 52.44 96 VAL A O 1
ATOM 739 N N . GLU A 1 97 ? 18.505 -5.369 0.114 1.00 47.06 97 GLU A N 1
ATOM 740 C CA . GLU A 1 97 ? 19.704 -5.849 -0.589 1.00 47.06 97 GLU A CA 1
ATOM 741 C C . GLU A 1 97 ? 19.549 -7.272 -1.160 1.00 47.06 97 GLU A C 1
ATOM 743 O O . GLU A 1 97 ? 20.269 -7.625 -2.093 1.00 47.06 97 GLU A O 1
ATOM 748 N N . GLU A 1 98 ? 18.574 -8.067 -0.705 1.00 46.19 98 GLU A N 1
ATOM 749 C CA . GLU A 1 98 ? 18.305 -9.406 -1.253 1.00 46.19 98 GLU A CA 1
ATOM 750 C C . GLU A 1 98 ? 16.952 -9.463 -1.972 1.00 46.19 98 GLU A C 1
ATOM 752 O O . GLU A 1 98 ? 16.011 -10.139 -1.560 1.00 46.19 98 GLU A O 1
ATOM 757 N N . LEU A 1 99 ? 16.844 -8.774 -3.112 1.00 49.66 99 LEU A N 1
ATOM 758 C CA . LEU A 1 99 ? 15.832 -9.139 -4.104 1.00 49.66 99 LEU A CA 1
ATOM 759 C C . LEU A 1 99 ? 16.124 -10.583 -4.553 1.00 49.66 99 LEU A C 1
ATOM 761 O O . LEU A 1 99 ? 17.169 -10.812 -5.166 1.00 49.66 99 LEU A O 1
ATOM 765 N N . PRO A 1 100 ? 15.252 -11.575 -4.285 1.00 44.91 100 PRO A N 1
ATOM 766 C CA . PRO A 1 100 ?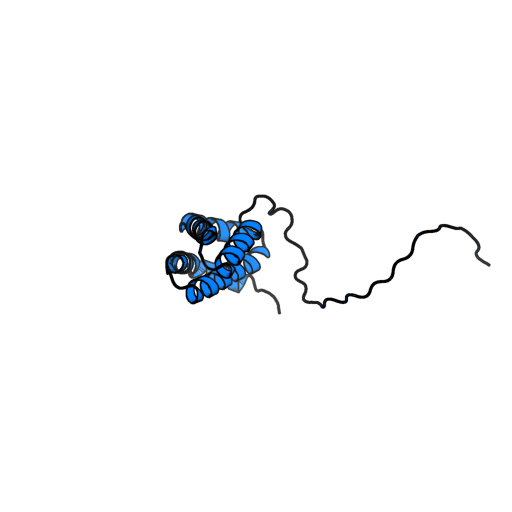 15.509 -12.929 -4.741 1.00 44.91 100 PRO A CA 1
ATOM 767 C C . PRO A 1 100 ? 15.451 -12.940 -6.269 1.00 44.91 100 PRO A C 1
ATOM 769 O O . PRO A 1 100 ? 14.383 -12.789 -6.867 1.00 44.91 100 PRO A O 1
ATOM 772 N N . GLU A 1 101 ? 16.597 -13.164 -6.909 1.00 44.91 101 GLU A N 1
ATOM 773 C CA . GLU A 1 101 ? 16.736 -13.383 -8.353 1.00 44.91 101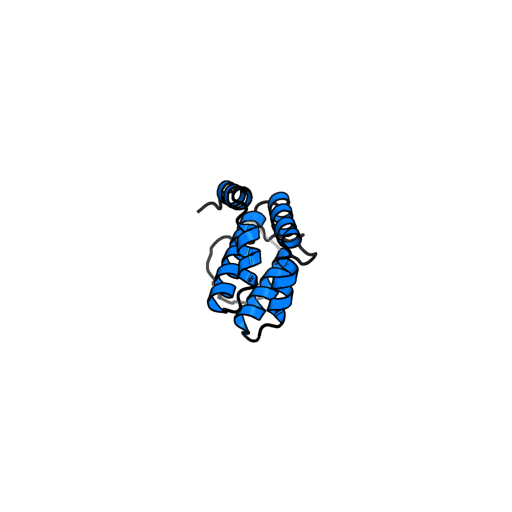 GLU A CA 1
ATOM 774 C C . GLU A 1 101 ? 16.054 -14.687 -8.838 1.00 44.91 101 GLU A C 1
ATOM 776 O O . GLU A 1 101 ? 16.524 -15.318 -9.781 1.00 44.91 101 GLU A O 1
ATOM 781 N N . ASN A 1 102 ? 14.959 -15.155 -8.222 1.00 46.00 102 ASN A N 1
ATOM 782 C CA . ASN A 1 102 ? 14.233 -16.331 -8.704 1.00 46.00 102 ASN A CA 1
ATOM 783 C C . ASN A 1 102 ? 12.782 -16.488 -8.200 1.00 46.00 102 ASN A C 1
ATOM 785 O O . ASN A 1 102 ? 12.396 -17.543 -7.703 1.00 46.00 102 ASN A O 1
ATOM 789 N N . MET A 1 103 ? 11.880 -15.548 -8.488 1.00 47.59 103 MET A N 1
ATOM 790 C CA . MET A 1 103 ? 10.470 -15.958 -8.659 1.00 47.59 103 MET A CA 1
ATOM 791 C C . MET A 1 103 ? 10.296 -16.661 -10.015 1.00 47.59 103 MET A C 1
ATOM 793 O O . MET A 1 103 ? 9.628 -16.169 -10.922 1.00 47.59 103 MET A O 1
ATOM 797 N N . ALA A 1 104 ? 10.955 -17.813 -10.157 1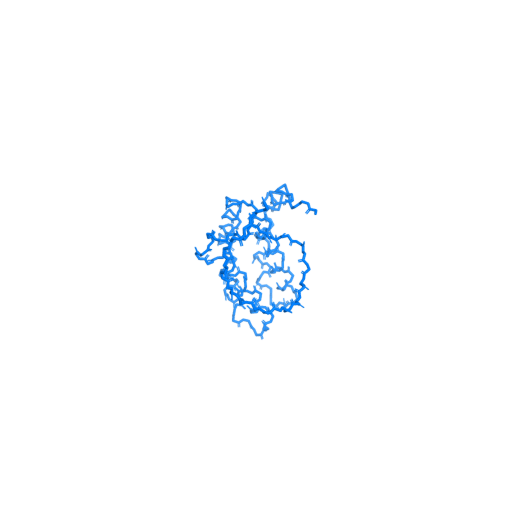.00 43.03 104 ALA A N 1
ATOM 798 C CA . ALA A 1 104 ? 10.682 -18.796 -11.188 1.00 43.03 104 ALA A CA 1
ATOM 799 C C . ALA A 1 104 ? 9.671 -19.798 -10.619 1.00 43.03 104 ALA A C 1
ATOM 801 O O . ALA A 1 104 ? 9.979 -20.592 -9.736 1.00 43.03 104 ALA A O 1
ATOM 802 N N . ASP A 1 105 ? 8.447 -19.691 -11.124 1.00 50.25 105 ASP A N 1
ATOM 803 C CA . ASP A 1 105 ? 7.434 -20.742 -11.213 1.00 50.25 105 ASP A CA 1
ATOM 804 C C . ASP A 1 105 ? 8.047 -22.164 -11.218 1.00 50.25 105 ASP A C 1
ATOM 806 O O . ASP A 1 105 ? 8.782 -22.510 -12.145 1.00 50.25 105 ASP A O 1
ATOM 810 N N . GLY A 1 106 ? 7.783 -22.982 -10.187 1.00 46.66 106 GLY A N 1
ATOM 811 C CA . GLY A 1 106 ? 8.259 -24.372 -10.169 1.00 46.66 106 GLY A CA 1
ATOM 812 C C . GLY A 1 106 ? 8.203 -25.112 -8.827 1.00 46.66 106 GLY A C 1
ATOM 813 O O . GLY A 1 106 ? 9.187 -25.160 -8.105 1.00 46.66 106 GLY A O 1
ATOM 814 N N . GLU A 1 107 ? 7.056 -25.738 -8.555 1.00 41.25 107 GLU A N 1
ATOM 815 C CA . GLU A 1 107 ? 6.908 -27.088 -7.973 1.00 41.25 107 GLU A CA 1
ATOM 816 C C . GLU A 1 107 ? 7.680 -27.456 -6.678 1.00 41.25 107 GLU A C 1
ATOM 818 O O . GLU A 1 107 ? 8.855 -27.818 -6.677 1.00 41.25 107 GLU A O 1
ATOM 823 N N . TYR A 1 108 ? 6.958 -27.506 -5.552 1.00 44.69 108 TYR A N 1
ATOM 824 C CA . TYR A 1 108 ? 7.424 -28.140 -4.315 1.00 44.69 108 TYR A CA 1
ATOM 825 C C . TYR A 1 108 ? 7.548 -29.666 -4.490 1.00 44.69 108 TYR A C 1
ATOM 827 O O . TYR A 1 108 ? 6.552 -30.384 -4.392 1.00 44.69 108 TYR A O 1
ATOM 835 N N . THR A 1 109 ? 8.764 -30.195 -4.653 1.00 40.31 109 THR A N 1
ATOM 836 C CA . THR A 1 109 ? 9.037 -31.631 -4.453 1.00 40.31 109 THR A CA 1
ATOM 837 C C . THR A 1 109 ? 9.688 -31.865 -3.088 1.00 40.31 109 THR A C 1
ATOM 839 O O . THR A 1 109 ? 10.899 -31.721 -2.926 1.00 40.31 109 THR A O 1
ATOM 842 N N . PHE A 1 110 ? 8.889 -32.248 -2.087 1.00 42.34 110 PHE A N 1
ATOM 843 C CA . PHE A 1 110 ? 9.392 -32.773 -0.815 1.00 42.34 110 PHE A CA 1
ATOM 844 C C . PHE A 1 110 ? 9.697 -34.267 -0.976 1.00 42.34 110 PHE A C 1
ATOM 846 O O . PHE A 1 110 ? 8.796 -35.103 -1.000 1.00 42.34 110 PHE A O 1
ATOM 853 N N . GLY A 1 111 ? 10.979 -34.601 -1.102 1.00 42.31 111 GLY A N 1
ATOM 854 C CA . GLY A 1 111 ? 11.460 -35.974 -1.212 1.00 42.31 111 GLY A CA 1
ATOM 855 C C . GLY A 1 111 ? 12.812 -36.120 -0.534 1.00 42.31 111 GLY A C 1
ATOM 856 O O . GLY A 1 111 ? 13.849 -36.071 -1.185 1.00 42.31 111 GLY A O 1
ATOM 857 N N . ALA A 1 112 ? 12.787 -36.266 0.788 1.00 44.03 112 ALA A N 1
ATOM 858 C CA . ALA A 1 112 ? 13.943 -36.576 1.613 1.00 44.03 112 ALA A CA 1
ATOM 859 C C . ALA A 1 112 ? 14.725 -37.796 1.091 1.00 44.03 112 ALA A C 1
ATOM 861 O O . ALA A 1 112 ? 14.127 -38.834 0.811 1.00 44.03 112 ALA A O 1
ATOM 862 N N . ASN A 1 113 ? 16.058 -37.716 1.085 1.00 40.06 113 ASN A N 1
ATOM 863 C CA . ASN A 1 113 ? 16.883 -38.752 1.706 1.00 40.06 113 ASN A CA 1
ATOM 864 C C . ASN A 1 113 ? 18.295 -38.247 2.025 1.00 40.06 113 ASN A C 1
ATOM 866 O O . ASN A 1 113 ? 18.972 -37.630 1.208 1.00 40.06 113 ASN A O 1
ATOM 870 N N . ALA A 1 114 ? 18.684 -38.516 3.265 1.00 46.47 114 ALA A N 1
ATOM 871 C CA . ALA A 1 114 ? 19.948 -38.191 3.891 1.00 46.47 114 ALA A CA 1
ATOM 872 C C . ALA A 1 114 ? 21.016 -39.260 3.609 1.00 46.47 114 ALA A C 1
ATOM 874 O O . ALA A 1 114 ? 20.671 -40.429 3.457 1.00 46.47 114 ALA A O 1
ATOM 875 N N . ALA A 1 115 ? 22.287 -38.842 3.625 1.00 37.09 115 ALA A N 1
ATOM 876 C CA . ALA A 1 115 ? 23.496 -39.545 4.103 1.00 37.09 115 ALA A CA 1
ATOM 877 C C . ALA A 1 115 ? 24.710 -38.958 3.352 1.00 37.09 115 ALA A C 1
ATOM 879 O O . ALA A 1 115 ? 24.822 -39.094 2.141 1.00 37.09 115 ALA A O 1
ATOM 880 N N . ALA A 1 116 ? 25.497 -38.088 3.985 1.00 39.75 116 ALA A N 1
ATOM 881 C CA . ALA A 1 116 ? 26.672 -38.448 4.786 1.00 39.75 116 ALA A CA 1
ATOM 882 C C . ALA A 1 116 ? 27.869 -38.912 3.926 1.00 39.75 116 ALA A C 1
ATOM 884 O O . ALA A 1 116 ? 27.948 -40.061 3.510 1.00 39.75 116 ALA A O 1
ATOM 885 N N . ASP A 1 117 ? 28.756 -37.946 3.662 1.00 40.25 117 ASP A N 1
ATOM 886 C CA . ASP A 1 117 ? 30.221 -37.999 3.793 1.00 40.25 117 ASP A CA 1
ATOM 887 C C . ASP A 1 117 ? 30.919 -39.373 3.735 1.00 40.25 117 ASP A C 1
ATOM 889 O O . ASP A 1 117 ? 30.695 -40.203 4.611 1.00 40.25 117 ASP A O 1
ATOM 893 N N . HIS A 1 118 ? 31.852 -39.552 2.787 1.00 40.62 118 HIS A N 1
ATOM 894 C CA . HIS A 1 118 ? 33.236 -39.993 3.058 1.00 40.62 118 HIS A CA 1
ATOM 895 C C . HIS A 1 118 ? 34.105 -39.965 1.780 1.00 40.62 118 HIS A C 1
ATOM 897 O O . HIS A 1 118 ? 33.731 -40.478 0.725 1.00 40.62 118 HIS A O 1
ATOM 903 N N . GLN A 1 119 ? 35.300 -39.379 1.911 1.00 40.94 119 GLN A N 1
ATOM 904 C CA . GLN A 1 119 ? 36.464 -39.505 1.017 1.00 40.94 119 GLN A CA 1
ATOM 905 C C . GLN A 1 119 ? 36.743 -40.963 0.599 1.00 40.94 119 GLN A C 1
ATOM 907 O O . GLN A 1 119 ? 36.558 -41.854 1.420 1.00 40.94 119 GLN A O 1
ATOM 912 N N . GLN A 1 120 ? 37.324 -41.194 -0.593 1.00 38.62 120 GLN A N 1
ATOM 913 C CA . GLN A 1 120 ? 38.681 -41.762 -0.765 1.00 38.62 120 GLN A CA 1
ATOM 914 C C . GLN A 1 120 ? 39.066 -41.963 -2.253 1.00 38.62 120 GLN A C 1
ATOM 916 O O . GLN A 1 120 ? 38.244 -42.075 -3.152 1.00 38.62 120 GLN A O 1
ATOM 921 N N . THR A 1 121 ? 40.375 -41.935 -2.468 1.00 42.16 121 THR A N 1
ATOM 922 C CA . THR A 1 121 ? 41.217 -41.856 -3.667 1.00 42.16 121 THR A CA 1
ATOM 923 C C . THR A 1 121 ? 41.390 -43.157 -4.491 1.00 42.16 121 THR A C 1
ATOM 925 O O . THR A 1 121 ? 41.426 -44.235 -3.910 1.00 42.16 121 THR A O 1
ATOM 928 N N . LYS A 1 122 ? 41.741 -42.991 -5.794 1.00 40.44 122 LYS A N 1
ATOM 929 C CA . LYS A 1 122 ? 42.565 -43.881 -6.682 1.00 40.44 122 LYS A CA 1
ATOM 930 C C . LYS A 1 122 ? 41.870 -45.165 -7.222 1.00 40.44 122 LYS A C 1
ATOM 932 O O . LYS A 1 122 ? 41.182 -45.825 -6.465 1.00 40.44 122 LYS A O 1
ATOM 937 N N . PHE A 1 123 ? 41.977 -45.638 -8.476 1.00 39.12 123 PHE A N 1
ATOM 938 C CA . PHE A 1 123 ? 42.998 -45.618 -9.547 1.00 39.12 123 PHE A CA 1
ATOM 939 C C . PHE A 1 123 ? 42.340 -45.715 -10.951 1.00 39.12 123 PHE A C 1
ATOM 941 O O . PHE A 1 123 ? 41.316 -46.380 -11.093 1.00 39.12 123 PHE A O 1
ATOM 948 N N . GLU A 1 124 ? 42.976 -45.140 -11.978 1.00 46.53 124 GLU A N 1
ATOM 949 C CA . GLU A 1 124 ? 42.739 -45.442 -13.405 1.00 46.53 124 GLU A CA 1
ATOM 950 C C . GLU A 1 124 ? 43.538 -46.684 -13.858 1.00 46.53 124 GLU A C 1
ATOM 952 O O . GLU A 1 124 ? 44.568 -47.007 -13.258 1.00 46.53 124 GLU A O 1
ATOM 957 N N . PHE A 1 125 ? 43.000 -47.374 -14.873 1.00 54.38 125 PHE A N 1
ATOM 958 C CA . PHE A 1 125 ? 43.464 -48.639 -15.470 1.00 54.38 125 PHE A CA 1
ATOM 959 C C . PHE A 1 125 ? 44.854 -48.575 -16.118 1.00 54.38 125 PHE A C 1
ATOM 961 O O . PHE A 1 125 ? 45.196 -47.523 -16.700 1.00 54.38 125 PHE A O 1
#

Radius of gyration: 20.77 Å; Cα contacts (8 Å, |Δi|>4): 87; chains: 1; bounding box: 58×59×34 Å

Organism: Brachionus plicatilis (NCBI:txid10195)